Protein AF-A0A182UBN4-F1 (afdb_monomer_lite)

pLDDT: mean 74.42, std 18.76, range [35.03, 96.56]

Secondary structure (DSSP, 8-state):
-EEEEEE----SS-----EEEESS-----STTEEEEEEPTTPPTT-EEEEEEEES-SEEE---BTTB-GGGGEEEEEEETTEEEEEE-S--TTSSSSSS---EEEEE-EEEPPPS----------

Radius of gyration: 17.68 Å; chains: 1; bounding box: 59×38×39 Å

Foldseek 3Di:
DFKEKEAADDDPDDDFPWDKDFPDPQDDPPDRIGIFGDDQVQDFFDFRTKMFIPPFPDKFWDDDPPDPLSQQWDWDDPDNGMITIGGHDHSPPQQVDPHHDRYRYIHMDTGHDDPPPDDPDDDDD

Organism: NCBI:txid34690

Sequence (125 aa):
MRLACVEAGQPLIVQSTCKLYSKSNLRTKSDGVQFLRLKEDFPVGGEIVSLYAYPRNSILIPRTENSSDYEYFKLKEINSTVVSVILNRSLDGLVDSDDPQSILKFSVFCSGTSATSAKQDNGIT

Structure (mmCIF, N/CA/C/O backbone):
data_AF-A0A182UBN4-F1
#
_entry.id   AF-A0A182UBN4-F1
#
loop_
_atom_site.group_PDB
_atom_site.id
_atom_site.type_symbol
_atom_site.label_atom_id
_atom_site.label_alt_id
_atom_site.label_comp_id
_atom_site.label_asym_id
_atom_site.label_entity_id
_atom_site.label_seq_id
_atom_site.pdbx_PDB_ins_code
_atom_site.Cartn_x
_atom_site.Cartn_y
_atom_site.Cartn_z
_atom_site.occupancy
_atom_site.B_iso_or_equiv
_atom_site.auth_seq_id
_atom_site.auth_comp_id
_atom_site.auth_asym_id
_atom_site.auth_atom_id
_atom_site.pdbx_PDB_model_num
ATOM 1 N N . MET A 1 1 ? 17.078 -4.866 -9.283 1.00 42.97 1 MET A N 1
ATOM 2 C CA . MET A 1 1 ? 16.432 -4.821 -7.941 1.00 42.97 1 MET A CA 1
ATOM 3 C C . MET A 1 1 ? 15.780 -3.458 -7.811 1.00 42.97 1 MET A C 1
ATOM 5 O O . MET A 1 1 ? 16.489 -2.478 -7.986 1.00 42.97 1 MET A O 1
ATOM 9 N N . ARG A 1 2 ? 14.469 -3.374 -7.576 1.00 54.41 2 ARG A N 1
ATOM 10 C CA . ARG A 1 2 ? 13.738 -2.096 -7.580 1.00 54.41 2 ARG A CA 1
ATOM 11 C C . ARG A 1 2 ? 13.535 -1.582 -6.173 1.00 54.41 2 ARG A C 1
ATOM 13 O O . ARG A 1 2 ? 13.561 -2.371 -5.229 1.00 54.41 2 ARG A O 1
ATOM 20 N N . LEU A 1 3 ? 13.310 -0.282 -6.037 1.00 50.84 3 LEU A N 1
ATOM 21 C CA . LEU A 1 3 ? 12.974 0.357 -4.773 1.00 50.84 3 LEU A CA 1
ATOM 22 C C . LEU A 1 3 ? 11.569 0.964 -4.901 1.00 50.84 3 LEU A C 1
ATOM 24 O O . LEU A 1 3 ? 11.393 2.026 -5.478 1.00 50.84 3 LEU A O 1
ATOM 28 N N . ALA A 1 4 ? 10.555 0.285 -4.376 1.00 52.22 4 ALA A N 1
ATOM 29 C CA . ALA A 1 4 ? 9.271 0.910 -4.097 1.00 52.22 4 ALA A CA 1
ATOM 30 C C . ALA A 1 4 ? 9.426 1.813 -2.867 1.00 52.22 4 ALA A C 1
ATOM 32 O O . ALA A 1 4 ? 9.882 1.378 -1.808 1.00 52.22 4 ALA A O 1
ATOM 33 N N . CYS A 1 5 ? 9.065 3.080 -2.998 1.00 50.25 5 CYS A N 1
ATOM 34 C CA . CYS A 1 5 ? 9.044 4.015 -1.887 1.00 50.25 5 CYS A CA 1
ATOM 35 C C . CYS A 1 5 ? 7.592 4.200 -1.458 1.00 50.25 5 CYS A C 1
ATOM 37 O O . CYS A 1 5 ? 6.799 4.821 -2.160 1.00 50.25 5 CYS A O 1
ATOM 39 N N . VAL A 1 6 ? 7.240 3.643 -0.306 1.00 51.62 6 VAL A N 1
ATOM 40 C CA . VAL A 1 6 ? 5.960 3.916 0.338 1.00 51.62 6 VAL A CA 1
ATOM 41 C C . VAL A 1 6 ? 6.160 5.129 1.221 1.00 51.62 6 VAL A C 1
ATOM 43 O O . VAL A 1 6 ? 6.911 5.077 2.191 1.00 51.62 6 VAL A O 1
ATOM 46 N N . GLU A 1 7 ? 5.495 6.225 0.913 1.00 49.56 7 GLU A N 1
ATOM 47 C CA . GLU A 1 7 ? 5.420 7.357 1.823 1.00 49.56 7 GLU A CA 1
ATOM 48 C C . GLU A 1 7 ? 4.098 7.249 2.583 1.00 49.56 7 GLU A C 1
ATOM 50 O O . GLU A 1 7 ? 3.039 7.067 1.988 1.00 49.56 7 GLU A O 1
ATOM 55 N N . ALA A 1 8 ? 4.106 7.296 3.915 1.00 46.47 8 ALA A N 1
ATOM 56 C CA . ALA A 1 8 ? 2.853 7.507 4.626 1.00 46.47 8 ALA A CA 1
ATOM 57 C C . ALA A 1 8 ? 2.471 8.978 4.441 1.00 46.47 8 ALA A C 1
ATOM 59 O O . ALA A 1 8 ? 2.881 9.833 5.219 1.00 46.47 8 ALA A O 1
ATOM 60 N N . GLY A 1 9 ? 1.710 9.283 3.389 1.00 40.97 9 GLY A N 1
ATOM 61 C CA . GLY A 1 9 ? 1.154 10.618 3.206 1.00 40.97 9 GLY A CA 1
ATOM 62 C C . GLY A 1 9 ? 0.242 10.963 4.378 1.00 40.97 9 GLY A C 1
ATOM 63 O O . GLY A 1 9 ? -0.887 10.476 4.466 1.00 40.97 9 GLY A O 1
ATOM 64 N N . GLN A 1 10 ? 0.731 11.794 5.294 1.00 39.25 10 GLN A N 1
ATOM 65 C CA . GLN A 1 10 ? -0.106 12.373 6.332 1.00 39.25 10 GLN A CA 1
ATOM 66 C C . GLN A 1 10 ? -0.988 13.468 5.711 1.00 39.25 10 GLN A C 1
ATOM 68 O O . GLN A 1 10 ? -0.518 14.235 4.868 1.00 39.25 10 GLN A O 1
ATOM 73 N N . PRO A 1 11 ? -2.266 13.580 6.113 1.00 36.31 11 PRO A N 1
ATOM 74 C CA . PRO A 1 11 ? -3.090 14.720 5.740 1.00 36.31 11 PRO A CA 1
ATOM 75 C C . PRO A 1 11 ? -2.414 16.025 6.178 1.00 36.31 11 PRO A C 1
ATOM 77 O O . PRO A 1 11 ? -2.096 16.181 7.355 1.00 36.31 11 PRO A O 1
ATOM 80 N N . LEU A 1 12 ? -2.304 17.005 5.277 1.00 38.22 12 LEU A N 1
ATOM 81 C CA . LEU A 1 12 ? -2.018 18.400 5.648 1.00 38.22 12 LEU A CA 1
ATOM 82 C C . LEU A 1 12 ? -3.193 19.056 6.405 1.00 38.22 12 LEU A C 1
ATOM 84 O O . LEU A 1 12 ? -3.069 20.182 6.876 1.00 38.22 12 LEU A O 1
ATOM 88 N N . ILE A 1 13 ? -4.335 18.365 6.540 1.00 35.03 13 ILE A N 1
ATOM 89 C CA . ILE A 1 13 ? -5.553 18.896 7.158 1.00 35.03 13 ILE A CA 1
ATOM 90 C C . ILE A 1 13 ? -6.177 17.859 8.123 1.00 35.03 13 ILE A C 1
ATOM 92 O O . ILE A 1 13 ? -6.799 16.891 7.702 1.00 35.03 13 ILE A O 1
ATOM 96 N N . VAL A 1 14 ? -5.991 18.136 9.424 1.00 42.78 14 VAL A N 1
ATOM 97 C CA . VAL A 1 14 ? -6.952 18.039 10.552 1.00 42.78 14 VAL A CA 1
ATOM 98 C C . VAL A 1 14 ? -7.449 16.647 11.024 1.00 42.78 14 VAL A C 1
ATOM 100 O O . VAL A 1 14 ? -8.210 15.956 10.362 1.00 42.78 14 VAL A O 1
ATOM 103 N N . GLN A 1 15 ? -7.088 16.308 12.273 1.00 47.38 15 GLN A N 1
ATOM 104 C CA . GLN A 1 15 ? -7.884 15.561 13.277 1.00 47.38 15 GLN A CA 1
ATOM 105 C C . GLN A 1 15 ? -8.600 14.260 12.840 1.00 47.38 15 GLN A C 1
ATOM 107 O O . GLN A 1 15 ? -9.749 14.010 13.199 1.00 47.38 15 GLN A O 1
ATOM 112 N N . SER A 1 16 ? -7.914 13.379 12.116 1.00 56.62 16 SER A N 1
ATOM 113 C CA . SER A 1 16 ? -8.385 12.016 11.834 1.00 56.62 16 SER A CA 1
ATOM 114 C C . SER A 1 16 ? -8.043 11.063 12.994 1.00 56.62 16 SER A C 1
ATOM 116 O O . SER A 1 16 ? -6.890 10.978 13.409 1.00 56.62 16 SER A O 1
ATOM 118 N N . THR A 1 17 ? -9.025 10.314 13.516 1.00 73.56 17 THR A N 1
ATOM 119 C CA . THR A 1 17 ? -8.810 9.262 14.536 1.00 73.56 17 THR A CA 1
ATOM 120 C C . THR A 1 17 ? -8.225 7.968 13.962 1.00 73.56 17 THR A C 1
ATOM 122 O O . THR A 1 17 ? -7.897 7.061 14.732 1.00 73.56 17 THR A O 1
ATOM 125 N N . CYS A 1 18 ? -8.078 7.857 12.635 1.00 83.19 18 CYS A N 1
ATOM 126 C CA . CYS A 1 18 ? -7.520 6.653 12.032 1.00 83.19 18 CYS A CA 1
ATOM 127 C C . CYS A 1 18 ? -6.029 6.543 12.334 1.00 83.19 18 CYS A C 1
ATOM 129 O O . CYS A 1 18 ? -5.230 7.393 11.940 1.00 83.19 18 CYS A O 1
ATOM 131 N N . LYS A 1 19 ? -5.645 5.441 12.979 1.00 84.50 19 LYS A N 1
ATOM 132 C CA . LYS A 1 19 ? -4.244 5.060 13.126 1.00 84.50 19 LYS A CA 1
ATOM 133 C C . LYS A 1 19 ? -3.832 4.247 11.909 1.00 84.50 19 LYS A C 1
ATOM 135 O O . LYS A 1 19 ? -4.437 3.207 11.647 1.00 84.50 19 LYS A O 1
ATOM 140 N N . LEU A 1 20 ? -2.804 4.718 11.209 1.00 82.50 20 LEU A N 1
ATOM 141 C CA . LEU A 1 20 ? -2.215 4.058 10.049 1.00 82.50 20 LEU A CA 1
ATOM 142 C C . LEU A 1 20 ? -0.756 3.699 10.341 1.00 82.50 20 LEU A C 1
ATOM 144 O O . LEU A 1 20 ? 0.050 4.585 10.616 1.00 82.50 20 LEU A O 1
ATOM 148 N N . TYR A 1 21 ? -0.412 2.414 10.292 1.00 81.38 21 TYR A N 1
ATOM 149 C CA . TYR A 1 21 ? 0.971 1.951 10.438 1.00 81.38 21 TYR A CA 1
ATOM 150 C C . TYR A 1 21 ? 1.183 0.584 9.780 1.00 81.38 21 TYR A C 1
ATOM 152 O O . TYR A 1 21 ? 0.258 -0.216 9.632 1.00 81.38 21 TYR A O 1
ATOM 160 N N . SER A 1 22 ? 2.422 0.317 9.371 1.00 80.62 22 SER A N 1
ATOM 161 C CA . SER A 1 22 ? 2.820 -0.946 8.745 1.00 80.62 22 SER A CA 1
ATOM 162 C C . SER A 1 22 ? 2.695 -2.115 9.725 1.00 80.62 22 SER A C 1
ATOM 164 O O . SER A 1 22 ? 3.086 -1.993 10.886 1.00 80.62 22 SER A O 1
ATOM 166 N N . LYS A 1 23 ? 2.174 -3.267 9.273 1.00 76.50 23 LYS A N 1
ATOM 167 C CA . LYS A 1 23 ? 2.212 -4.515 10.066 1.00 76.50 23 LYS A CA 1
ATOM 168 C C . LYS A 1 23 ? 3.612 -5.127 10.097 1.00 76.50 23 LYS A C 1
ATOM 170 O O . LYS A 1 23 ? 3.898 -5.974 10.939 1.00 76.50 23 LYS A O 1
ATOM 175 N N . SER A 1 24 ? 4.463 -4.746 9.150 1.00 68.12 24 SER A N 1
ATOM 176 C CA . SER A 1 24 ? 5.799 -5.301 8.985 1.00 68.12 24 SER A CA 1
ATOM 177 C C . SER A 1 24 ? 6.778 -4.649 9.963 1.00 68.12 24 SER A C 1
ATOM 179 O O . SER A 1 24 ? 6.792 -3.431 10.098 1.00 68.12 24 SER A O 1
ATOM 181 N N . ASN A 1 25 ? 7.702 -5.425 10.543 1.00 51.28 25 ASN A N 1
ATOM 182 C CA . ASN A 1 25 ? 8.846 -4.911 11.326 1.00 51.28 25 ASN A CA 1
ATOM 183 C C . ASN A 1 25 ? 9.893 -4.162 10.470 1.00 51.28 25 ASN A C 1
ATOM 185 O O . ASN A 1 25 ? 11.057 -4.027 10.857 1.00 51.28 25 ASN A O 1
ATOM 189 N N . LEU A 1 26 ? 9.525 -3.718 9.268 1.00 52.84 26 LEU A N 1
ATOM 190 C CA . LEU A 1 26 ? 10.428 -2.970 8.414 1.00 52.84 26 LEU A CA 1
ATOM 191 C C . LEU A 1 26 ? 10.621 -1.584 9.018 1.00 52.84 26 LEU A C 1
ATOM 193 O O . LEU A 1 26 ? 9.698 -0.778 9.068 1.00 52.84 26 LEU A O 1
ATOM 197 N N . ARG A 1 27 ? 11.849 -1.346 9.482 1.00 47.00 27 ARG A N 1
ATOM 198 C CA . ARG A 1 27 ? 12.319 -0.082 10.050 1.00 47.00 27 ARG A CA 1
ATOM 199 C C . ARG A 1 27 ? 11.839 1.104 9.209 1.00 47.00 27 ARG A C 1
ATOM 201 O O . ARG A 1 27 ? 12.372 1.353 8.129 1.00 47.00 27 ARG A O 1
ATOM 208 N N . THR A 1 28 ? 10.892 1.863 9.749 1.00 46.78 28 THR A N 1
ATOM 209 C CA . THR A 1 28 ? 10.621 3.244 9.350 1.00 46.78 28 THR A CA 1
ATOM 210 C C . THR A 1 28 ? 11.911 4.036 9.550 1.00 46.78 28 THR A C 1
ATOM 212 O O . THR A 1 28 ? 12.351 4.235 10.686 1.00 46.78 28 THR A O 1
ATOM 215 N N . LYS A 1 29 ? 12.577 4.436 8.467 1.00 45.12 29 LYS A N 1
ATOM 216 C CA . LYS A 1 29 ? 13.712 5.360 8.559 1.00 45.12 29 LYS A CA 1
ATOM 217 C C . LYS A 1 29 ? 13.141 6.773 8.578 1.00 45.12 29 LYS A C 1
ATOM 219 O O . LYS A 1 29 ? 13.047 7.362 7.516 1.00 45.12 29 LYS A O 1
ATOM 224 N N . SER A 1 30 ? 12.782 7.243 9.778 1.00 45.94 30 SER A N 1
ATOM 225 C CA . SER A 1 30 ? 12.340 8.616 10.103 1.00 45.94 30 SER A CA 1
ATOM 226 C C . SER A 1 30 ? 11.139 9.153 9.293 1.00 45.94 30 SER A C 1
ATOM 228 O O . SER A 1 30 ? 10.961 8.872 8.117 1.00 45.94 30 SER A O 1
ATOM 230 N N . ASP A 1 31 ? 10.258 9.898 9.957 1.00 49.72 31 ASP A N 1
ATOM 231 C CA . ASP A 1 31 ? 9.167 10.691 9.354 1.00 49.72 31 ASP A CA 1
ATOM 232 C C . ASP A 1 31 ? 8.051 9.945 8.589 1.00 49.72 31 ASP A C 1
ATOM 234 O O . ASP A 1 31 ? 7.287 10.554 7.853 1.00 49.72 31 ASP A O 1
ATOM 238 N N . GLY A 1 32 ? 7.882 8.631 8.792 1.00 57.62 32 GLY A N 1
ATOM 239 C CA . GLY A 1 32 ? 6.740 7.883 8.233 1.00 57.62 32 GLY A CA 1
ATOM 240 C C . GLY A 1 32 ? 6.940 7.347 6.809 1.00 57.62 32 GLY A C 1
ATOM 241 O O . GLY A 1 32 ? 6.018 6.767 6.238 1.00 57.62 32 GLY A O 1
ATOM 242 N N . VAL A 1 33 ? 8.146 7.457 6.247 1.00 63.97 33 VAL A N 1
ATOM 243 C CA . VAL A 1 33 ? 8.489 6.878 4.938 1.00 63.97 33 VAL A CA 1
ATOM 244 C C . VAL A 1 33 ? 9.072 5.468 5.101 1.00 63.97 33 VAL A C 1
ATOM 246 O O . VAL A 1 33 ? 9.948 5.213 5.935 1.00 63.97 33 VAL A O 1
ATOM 249 N N . GLN A 1 34 ? 8.599 4.526 4.287 1.00 72.38 34 GLN A N 1
ATOM 250 C CA . GLN A 1 34 ? 9.048 3.140 4.236 1.00 72.38 34 GLN A CA 1
ATOM 251 C C . GLN A 1 34 ? 9.497 2.761 2.818 1.00 72.38 34 GLN A C 1
ATOM 253 O O . GLN A 1 34 ? 8.714 2.715 1.877 1.00 72.38 34 GLN A O 1
ATOM 258 N N . PHE A 1 35 ? 10.762 2.374 2.671 1.00 71.69 35 PHE A N 1
ATOM 259 C CA . PHE A 1 35 ? 11.279 1.843 1.411 1.00 71.69 35 PHE A CA 1
ATOM 260 C C . PHE A 1 35 ? 11.170 0.314 1.386 1.00 71.69 35 PHE A C 1
ATOM 262 O O . PHE A 1 35 ? 11.654 -0.373 2.288 1.00 71.69 35 PHE A O 1
ATOM 269 N N . LEU A 1 36 ? 10.564 -0.220 0.333 1.00 78.44 36 LEU A N 1
ATOM 270 C CA . LEU A 1 36 ? 10.410 -1.641 0.043 1.00 78.44 36 LEU A CA 1
ATOM 271 C C . LEU A 1 36 ? 11.163 -1.961 -1.240 1.00 78.44 36 LEU A C 1
ATOM 273 O O . LEU A 1 36 ? 11.065 -1.234 -2.217 1.00 78.44 36 LEU A O 1
ATOM 277 N N . ARG A 1 37 ? 11.918 -3.056 -1.281 1.00 79.38 37 ARG A N 1
ATOM 278 C CA . ARG A 1 37 ? 12.542 -3.484 -2.536 1.00 79.38 37 ARG A CA 1
ATOM 279 C C . ARG A 1 37 ? 11.677 -4.530 -3.222 1.00 79.38 37 ARG A C 1
ATOM 281 O O . ARG A 1 37 ? 11.474 -5.600 -2.659 1.00 79.38 37 ARG A O 1
ATOM 288 N N . LEU A 1 38 ? 11.198 -4.221 -4.425 1.00 82.69 38 LEU A N 1
ATOM 289 C CA . LEU A 1 38 ? 10.436 -5.148 -5.261 1.00 82.69 38 LEU A CA 1
ATOM 290 C C . LEU A 1 38 ? 11.336 -5.712 -6.364 1.00 82.69 38 LEU A C 1
ATOM 292 O O . LEU A 1 38 ? 12.288 -5.067 -6.813 1.00 82.69 38 LEU A O 1
ATOM 296 N N . LYS A 1 39 ? 11.073 -6.946 -6.784 1.00 83.31 39 LYS A N 1
ATOM 297 C CA . LYS A 1 39 ? 11.688 -7.484 -8.000 1.00 83.31 39 LYS A CA 1
ATOM 298 C C . LYS A 1 39 ? 10.899 -7.018 -9.226 1.00 83.31 39 LYS A C 1
ATOM 300 O O . LYS A 1 39 ? 9.788 -6.521 -9.089 1.00 83.31 39 LYS A O 1
ATOM 305 N N . GLU A 1 40 ? 11.492 -7.131 -10.405 1.00 80.38 40 GLU A N 1
ATOM 306 C CA . GLU A 1 40 ? 10.860 -6.696 -11.663 1.00 80.38 40 GLU A CA 1
ATOM 307 C C . GLU A 1 40 ? 9.733 -7.632 -12.082 1.00 80.38 40 GLU A C 1
ATOM 309 O O . GLU A 1 40 ? 8.680 -7.189 -12.520 1.00 80.38 40 GLU A O 1
ATOM 314 N N . ASP A 1 41 ? 9.939 -8.919 -11.822 1.00 85.44 41 ASP A N 1
ATOM 315 C CA . ASP A 1 41 ? 8.992 -10.011 -11.999 1.00 85.44 41 ASP A CA 1
ATOM 316 C C . ASP A 1 41 ? 7.980 -10.117 -10.845 1.00 85.44 41 ASP A C 1
ATOM 318 O O . ASP A 1 41 ? 7.291 -11.130 -10.711 1.00 85.44 41 ASP A O 1
ATOM 322 N N . PHE A 1 42 ? 7.884 -9.100 -9.976 1.00 88.69 42 PHE A N 1
ATOM 323 C CA . PHE A 1 42 ? 6.909 -9.120 -8.893 1.00 88.69 42 PHE A CA 1
ATOM 324 C C . PHE A 1 42 ? 5.491 -9.180 -9.486 1.00 88.69 42 PHE A C 1
ATOM 326 O O . PHE A 1 42 ? 5.128 -8.327 -10.300 1.00 88.69 42 PHE A O 1
ATOM 333 N N . PRO A 1 43 ? 4.671 -10.170 -9.100 1.00 93.06 43 PRO A N 1
ATOM 334 C CA . PRO A 1 43 ? 3.430 -10.445 -9.804 1.00 93.06 43 PRO A CA 1
ATOM 335 C C . PRO A 1 43 ? 2.384 -9.361 -9.545 1.00 93.06 43 PRO A C 1
ATOM 337 O O . PRO A 1 43 ? 2.176 -8.923 -8.409 1.00 93.06 43 PRO A O 1
ATOM 340 N N . VAL A 1 44 ? 1.652 -8.979 -10.595 1.00 95.31 44 VAL A N 1
ATOM 341 C CA . VAL A 1 44 ? 0.443 -8.157 -10.454 1.00 95.31 44 VAL A CA 1
ATOM 342 C C . VAL A 1 44 ? -0.550 -8.880 -9.539 1.00 95.31 44 VAL A C 1
ATOM 344 O O . VAL A 1 44 ? -0.804 -10.072 -9.684 1.00 95.31 44 VAL A O 1
ATOM 347 N N . GLY A 1 45 ? -1.100 -8.155 -8.568 1.00 96.19 45 GLY A N 1
ATOM 348 C CA . GLY A 1 45 ? -1.947 -8.685 -7.500 1.00 96.19 45 GLY A CA 1
ATOM 349 C C . GLY A 1 45 ? -1.185 -9.180 -6.267 1.00 96.19 45 GLY A C 1
ATOM 350 O O . GLY A 1 45 ? -1.824 -9.438 -5.245 1.00 96.19 45 GLY A O 1
ATOM 351 N N . GLY A 1 46 ? 0.148 -9.275 -6.327 1.00 94.00 46 GLY A N 1
ATOM 352 C CA . GLY A 1 46 ? 0.994 -9.642 -5.192 1.00 94.00 46 GLY A CA 1
ATOM 353 C C . GLY A 1 46 ? 0.944 -8.607 -4.064 1.00 94.00 46 GLY A C 1
ATOM 354 O O . GLY A 1 46 ? 0.859 -7.402 -4.316 1.00 94.00 46 GLY A O 1
ATOM 355 N N . GLU A 1 47 ? 1.002 -9.074 -2.815 1.00 92.56 47 GLU A N 1
ATOM 356 C CA . GLU A 1 47 ? 1.015 -8.207 -1.632 1.00 92.56 47 GLU A CA 1
ATOM 357 C C . GLU A 1 47 ? 2.383 -7.556 -1.423 1.00 92.56 47 GLU A C 1
ATOM 359 O O . GLU A 1 47 ? 3.385 -8.241 -1.237 1.00 92.56 47 GLU A O 1
ATOM 364 N N . ILE A 1 48 ? 2.402 -6.223 -1.419 1.00 89.06 48 ILE A N 1
ATOM 365 C CA . ILE A 1 48 ? 3.606 -5.412 -1.212 1.00 89.06 48 ILE A CA 1
ATOM 366 C C . ILE A 1 48 ? 3.810 -5.150 0.282 1.00 89.06 48 ILE A C 1
ATOM 368 O O . ILE A 1 48 ? 4.904 -5.340 0.814 1.00 89.06 48 ILE A O 1
ATOM 372 N N . VAL A 1 49 ? 2.756 -4.690 0.962 1.00 87.50 49 VAL A N 1
ATOM 373 C CA . VAL A 1 49 ? 2.771 -4.409 2.401 1.00 87.50 49 VAL A CA 1
ATOM 374 C C . VAL A 1 49 ? 1.365 -4.500 2.978 1.00 87.50 49 VAL A C 1
ATOM 376 O O . VAL A 1 49 ? 0.394 -4.088 2.346 1.00 87.50 49 VAL A O 1
ATOM 379 N N . SER A 1 50 ? 1.260 -5.004 4.204 1.00 89.50 50 SER A N 1
ATOM 380 C CA . SER A 1 50 ? 0.022 -4.989 4.976 1.00 89.50 50 SER A CA 1
ATOM 381 C C . SER A 1 50 ? 0.050 -3.840 5.984 1.00 89.50 50 SER A C 1
ATOM 383 O O . SER A 1 50 ? 1.068 -3.608 6.643 1.00 89.50 50 SER A O 1
ATOM 385 N N . LEU A 1 51 ? -1.061 -3.118 6.110 1.00 88.12 51 LEU A N 1
ATOM 386 C CA . LEU A 1 51 ? -1.212 -1.932 6.951 1.00 88.12 51 LEU A CA 1
ATOM 387 C C . LEU A 1 51 ? -2.345 -2.144 7.961 1.00 88.12 51 LEU A C 1
ATOM 389 O O . LEU A 1 51 ? -3.432 -2.611 7.610 1.00 88.12 51 LEU A O 1
ATOM 393 N N . TYR A 1 52 ? -2.107 -1.758 9.213 1.00 88.62 52 TYR A N 1
ATOM 394 C CA . TYR A 1 52 ? -3.185 -1.497 10.162 1.00 88.62 52 TYR A CA 1
ATOM 395 C C . TYR A 1 52 ? -3.760 -0.113 9.875 1.00 88.62 52 TYR A C 1
ATOM 397 O O . TYR A 1 52 ? -3.008 0.855 9.799 1.00 88.62 52 TYR A O 1
ATOM 405 N N . ALA A 1 53 ? -5.080 -0.035 9.721 1.00 88.75 53 ALA A N 1
ATOM 406 C CA . ALA A 1 53 ? -5.810 1.197 9.449 1.00 88.75 53 ALA A CA 1
ATOM 407 C C . ALA A 1 53 ? -7.133 1.186 10.224 1.00 88.75 53 ALA A C 1
ATOM 409 O O . ALA A 1 53 ? -8.125 0.629 9.748 1.00 88.75 53 ALA A O 1
ATOM 410 N N . TYR A 1 54 ? -7.145 1.722 11.446 1.00 87.31 54 TYR A N 1
ATOM 411 C CA . TYR A 1 54 ? -8.314 1.644 12.331 1.00 87.31 54 TYR A CA 1
ATOM 412 C C . TYR A 1 54 ? -8.310 2.714 13.447 1.00 87.31 54 TYR A C 1
ATOM 414 O O . TYR A 1 54 ? -7.231 3.060 13.935 1.00 87.31 54 TYR A O 1
ATOM 422 N N . PRO A 1 55 ? -9.483 3.187 13.921 1.00 90.56 55 PRO A N 1
ATOM 423 C CA . PRO A 1 55 ? -10.791 3.088 13.268 1.00 90.56 55 PRO A CA 1
ATOM 424 C C . PRO A 1 55 ? -10.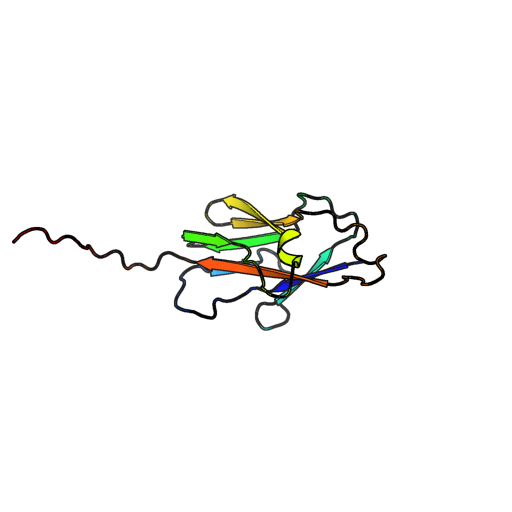807 3.927 11.989 1.00 90.56 55 PRO A C 1
ATOM 426 O O . PRO A 1 55 ? -10.323 5.057 11.983 1.00 90.56 55 PRO A O 1
ATOM 429 N N . ARG A 1 56 ? -11.341 3.372 10.897 1.00 88.56 56 ARG A N 1
ATOM 430 C CA . ARG A 1 56 ? -11.379 4.049 9.596 1.00 88.56 56 ARG A CA 1
ATOM 431 C C . ARG A 1 56 ? -12.800 4.122 9.049 1.00 88.56 56 ARG A C 1
ATOM 433 O O . ARG A 1 56 ? -13.528 3.138 9.096 1.00 88.56 56 ARG A O 1
ATOM 440 N N . ASN A 1 57 ? -13.155 5.287 8.524 1.00 88.56 57 ASN A N 1
ATOM 441 C CA . ASN A 1 57 ? -14.332 5.505 7.691 1.00 88.56 57 ASN A CA 1
ATOM 442 C C . ASN A 1 57 ? -13.977 5.367 6.206 1.00 88.56 57 ASN A C 1
ATOM 444 O O . ASN A 1 57 ? -14.741 4.809 5.429 1.00 88.56 57 ASN A O 1
ATOM 448 N N . SER A 1 58 ? -12.800 5.864 5.811 1.00 88.94 58 SER A N 1
ATOM 449 C CA . SER A 1 58 ? -12.307 5.731 4.441 1.00 88.94 58 SER A CA 1
ATOM 450 C C . SER A 1 58 ? -10.794 5.549 4.401 1.00 88.94 58 SER A C 1
ATOM 452 O O . SER A 1 58 ? -10.072 5.983 5.304 1.00 88.94 58 SER A O 1
ATOM 454 N N . ILE A 1 59 ? -10.322 4.889 3.347 1.00 89.75 59 ILE A N 1
ATOM 455 C CA . ILE A 1 59 ? -8.904 4.697 3.060 1.00 89.75 59 ILE A CA 1
ATOM 456 C C . ILE A 1 59 ? -8.691 4.677 1.548 1.00 89.75 59 ILE A C 1
ATOM 458 O O . ILE A 1 59 ? -9.467 4.054 0.824 1.00 89.75 59 ILE A O 1
ATOM 462 N N . LEU A 1 60 ? -7.669 5.381 1.067 1.00 91.56 60 LEU A N 1
ATOM 463 C CA . LEU A 1 60 ? -7.398 5.518 -0.364 1.00 91.56 60 LEU A CA 1
ATOM 464 C C . LEU A 1 60 ? -5.917 5.780 -0.648 1.00 91.56 60 LEU A C 1
ATOM 466 O O . LEU A 1 60 ? -5.174 6.235 0.220 1.00 91.56 60 LEU A O 1
ATOM 470 N N . ILE A 1 61 ? -5.504 5.507 -1.884 1.00 90.19 61 ILE A N 1
ATOM 471 C CA . ILE A 1 61 ? -4.227 5.960 -2.444 1.00 90.19 61 ILE A CA 1
ATOM 472 C C . ILE A 1 61 ? -4.564 7.180 -3.310 1.00 90.19 61 ILE A C 1
ATOM 474 O O . ILE A 1 61 ? -5.239 7.007 -4.329 1.00 90.19 61 ILE A O 1
ATOM 478 N N . PRO A 1 62 ? -4.206 8.411 -2.898 1.00 87.81 62 PRO A N 1
ATOM 479 C CA . PRO A 1 62 ? -4.594 9.601 -3.634 1.00 87.81 62 PRO A CA 1
ATOM 480 C C . PRO A 1 62 ? -3.784 9.723 -4.924 1.00 87.81 62 PRO A C 1
ATOM 482 O O . PRO A 1 62 ? -2.608 9.357 -4.988 1.00 87.81 62 PRO A O 1
ATOM 485 N N . ARG A 1 63 ? -4.416 10.308 -5.942 1.00 88.19 63 ARG A N 1
ATOM 486 C CA . ARG A 1 63 ? -3.714 10.792 -7.128 1.00 88.19 63 ARG A CA 1
ATOM 487 C C . ARG A 1 63 ? -2.746 11.900 -6.716 1.00 88.19 63 ARG A C 1
ATOM 489 O O . ARG A 1 63 ? -3.093 12.748 -5.898 1.00 88.19 63 ARG A O 1
ATOM 496 N N . THR A 1 64 ? -1.546 11.889 -7.285 1.00 81.38 64 THR A N 1
ATOM 497 C CA . THR A 1 64 ? -0.556 12.956 -7.095 1.00 81.38 64 THR A CA 1
ATOM 498 C C . THR A 1 64 ? -0.471 13.764 -8.385 1.00 81.38 64 THR A C 1
ATOM 500 O O . THR A 1 64 ? -0.309 13.183 -9.450 1.00 81.38 64 THR A O 1
ATOM 503 N N . GLU A 1 65 ? -0.581 15.092 -8.317 1.00 75.56 65 GLU A N 1
ATOM 504 C CA . GLU A 1 65 ? -0.658 15.950 -9.517 1.00 75.56 65 GLU A CA 1
ATOM 505 C C . GLU A 1 65 ? 0.565 15.827 -10.443 1.00 75.56 65 GLU A C 1
ATOM 507 O O . GLU A 1 65 ? 0.445 15.966 -11.655 1.00 75.56 65 GLU A O 1
ATOM 512 N N . ASN A 1 66 ? 1.731 15.489 -9.884 1.00 78.50 66 ASN A N 1
ATOM 513 C CA . ASN A 1 66 ? 3.002 15.435 -10.611 1.00 78.50 66 ASN A CA 1
ATOM 514 C C . ASN A 1 66 ? 3.539 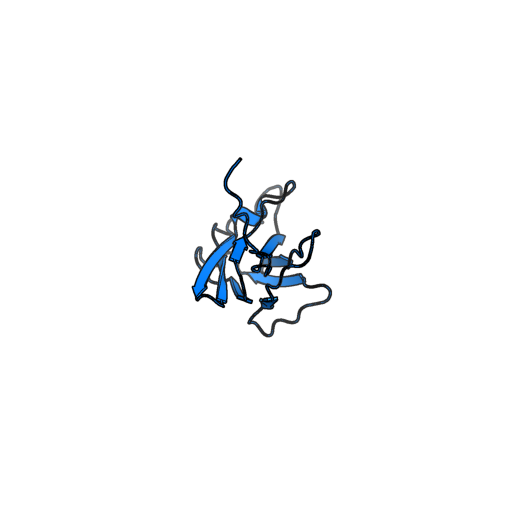14.007 -10.819 1.00 78.50 66 ASN A C 1
ATOM 516 O O . ASN A 1 66 ? 4.716 13.842 -11.129 1.00 78.50 66 ASN A O 1
ATOM 520 N N . SER A 1 67 ? 2.728 12.968 -10.588 1.00 82.88 67 SER A N 1
ATOM 521 C CA . SER A 1 67 ? 3.154 11.576 -10.779 1.00 82.88 67 SER A CA 1
ATOM 522 C C . SER A 1 67 ? 1.974 10.636 -11.047 1.00 82.88 67 SER A C 1
ATOM 524 O O . SER A 1 67 ? 0.909 10.752 -10.441 1.00 82.88 67 SER A O 1
ATOM 526 N N . SER A 1 68 ? 2.190 9.659 -11.931 1.00 87.50 68 SER A N 1
ATOM 527 C CA . SER A 1 68 ? 1.245 8.563 -12.198 1.00 87.50 68 SER A CA 1
ATOM 528 C C . SER A 1 68 ? 1.580 7.271 -11.442 1.00 87.50 68 SER A C 1
ATOM 530 O O . SER A 1 68 ? 0.889 6.266 -11.600 1.00 87.50 68 SER A O 1
ATOM 532 N N . ASP A 1 69 ? 2.583 7.297 -10.559 1.00 88.38 69 ASP A N 1
ATOM 533 C CA . ASP A 1 69 ? 3.070 6.122 -9.824 1.00 88.38 69 ASP A CA 1
ATOM 534 C C . ASP A 1 69 ? 1.970 5.453 -8.992 1.00 88.38 69 ASP A C 1
ATOM 536 O O . ASP A 1 69 ? 1.966 4.233 -8.830 1.00 88.38 69 ASP A O 1
ATOM 540 N N . TYR A 1 70 ? 0.998 6.233 -8.503 1.00 87.94 70 TYR A N 1
ATOM 541 C CA . TYR A 1 70 ? -0.153 5.727 -7.751 1.00 87.94 70 TYR A CA 1
ATOM 542 C C . TYR A 1 70 ? -0.926 4.633 -8.513 1.00 87.94 70 TYR A C 1
ATOM 544 O O . TYR A 1 70 ? -1.520 3.761 -7.884 1.00 87.94 70 TYR A O 1
ATOM 552 N N . GLU A 1 71 ? -0.885 4.621 -9.851 1.00 92.31 71 GLU A N 1
ATOM 553 C CA . GLU A 1 71 ? -1.584 3.643 -10.695 1.00 92.3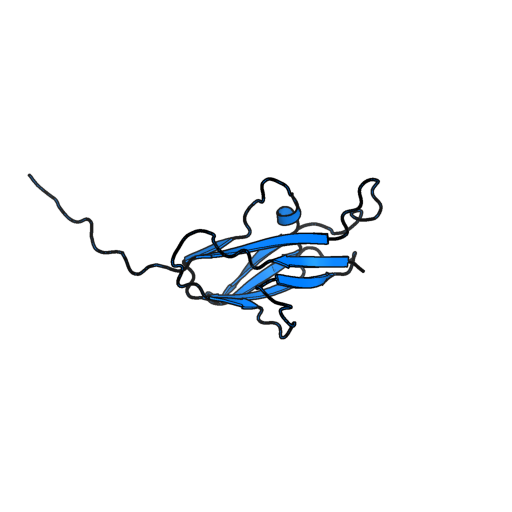1 71 GLU A CA 1
ATOM 554 C C . GLU A 1 71 ? -1.009 2.221 -10.592 1.00 92.31 71 GLU A C 1
ATOM 556 O O . GLU A 1 71 ? -1.707 1.243 -10.896 1.00 92.31 71 GLU A O 1
ATOM 561 N N . TYR A 1 72 ? 0.241 2.092 -10.135 1.00 92.56 72 TYR A N 1
ATOM 562 C CA . TYR A 1 72 ? 0.900 0.809 -9.886 1.00 92.56 72 TYR A CA 1
ATOM 563 C C . TYR A 1 72 ? 0.441 0.147 -8.591 1.00 92.56 72 TYR A C 1
ATOM 565 O O . TYR A 1 72 ? 0.730 -1.030 -8.381 1.00 92.56 72 TYR A O 1
ATOM 573 N N . PHE A 1 73 ? -0.306 0.848 -7.741 1.00 92.44 73 PHE A N 1
ATOM 574 C CA . PHE A 1 73 ? -0.689 0.369 -6.420 1.00 92.44 73 PHE A CA 1
ATOM 575 C C . PHE A 1 73 ? -2.205 0.389 -6.257 1.00 92.44 73 PHE A C 1
ATOM 577 O O . PHE A 1 73 ? -2.904 1.263 -6.763 1.00 92.44 73 PHE A O 1
ATOM 584 N N . LYS A 1 74 ? -2.738 -0.584 -5.522 1.00 94.81 74 LYS A N 1
ATOM 585 C CA . LYS A 1 74 ? -4.135 -0.558 -5.078 1.00 94.81 74 LYS A CA 1
ATOM 586 C C . LYS A 1 74 ? -4.267 -1.100 -3.670 1.00 94.81 74 LYS A C 1
ATOM 588 O O . LYS A 1 74 ? -3.441 -1.889 -3.211 1.00 94.81 74 LYS A O 1
ATOM 593 N N . LEU A 1 75 ? -5.341 -0.696 -3.006 1.00 94.75 75 LEU A N 1
ATOM 594 C CA . LEU A 1 75 ? -5.724 -1.246 -1.716 1.00 94.75 75 LEU A CA 1
ATOM 595 C C . LEU A 1 75 ? -6.598 -2.479 -1.922 1.00 94.75 75 LEU A C 1
ATOM 597 O O . LEU A 1 75 ? -7.552 -2.464 -2.699 1.00 94.75 75 LEU A O 1
ATOM 601 N N . LYS A 1 76 ? -6.276 -3.539 -1.191 1.00 96.56 76 LYS A N 1
ATOM 602 C CA . LYS A 1 76 ? -7.109 -4.722 -1.012 1.00 96.56 76 LYS A CA 1
ATOM 603 C C . LYS A 1 76 ? -7.554 -4.764 0.439 1.00 96.56 76 LYS A C 1
ATOM 605 O O . LYS A 1 76 ? -6.727 -4.875 1.344 1.00 96.56 76 LYS A O 1
ATOM 610 N N . GLU A 1 77 ? -8.856 -4.675 0.667 1.00 95.00 77 GLU A N 1
ATOM 611 C CA . GLU A 1 77 ? -9.400 -4.838 2.007 1.00 95.00 77 GLU A CA 1
ATOM 612 C C . GLU A 1 77 ? -9.253 -6.296 2.459 1.00 95.00 77 GLU A C 1
ATOM 614 O O . GLU A 1 77 ? -9.598 -7.223 1.725 1.00 95.00 77 GLU A O 1
ATOM 619 N N . ILE A 1 78 ? -8.691 -6.491 3.654 1.00 95.88 78 ILE A N 1
ATOM 620 C CA . ILE A 1 78 ? -8.550 -7.813 4.276 1.00 95.88 78 ILE A CA 1
ATOM 621 C C . ILE A 1 78 ? -9.623 -7.986 5.348 1.00 95.88 78 ILE A C 1
ATOM 623 O O . ILE A 1 78 ? -10.273 -9.025 5.423 1.00 95.88 78 ILE A O 1
ATOM 627 N N . ASN A 1 79 ? -9.802 -6.964 6.187 1.00 94.62 79 ASN A N 1
ATOM 628 C CA . ASN A 1 79 ? -10.878 -6.854 7.171 1.00 94.62 79 ASN A CA 1
ATOM 629 C C . ASN A 1 79 ? -11.025 -5.392 7.625 1.00 94.62 79 ASN A C 1
ATOM 631 O O . ASN A 1 79 ? -10.239 -4.536 7.224 1.00 94.62 79 ASN A O 1
ATOM 635 N N . SER A 1 80 ? -11.955 -5.110 8.539 1.00 90.50 80 SER A N 1
ATOM 636 C CA . SER A 1 80 ? -12.237 -3.755 9.050 1.00 90.50 80 SER A CA 1
ATOM 637 C C . SER A 1 80 ? -11.047 -3.028 9.695 1.00 90.50 80 SER A C 1
ATOM 639 O O . SER A 1 80 ? -11.073 -1.808 9.827 1.00 90.50 80 SER A O 1
ATOM 641 N N . THR A 1 81 ? -9.985 -3.744 10.078 1.00 90.75 81 THR A N 1
ATOM 642 C CA . THR A 1 81 ? -8.790 -3.185 10.741 1.00 90.75 81 THR A CA 1
ATOM 643 C C . THR A 1 81 ? -7.532 -3.227 9.874 1.00 90.75 81 THR A C 1
ATOM 645 O O . THR A 1 81 ? -6.566 -2.520 10.156 1.00 90.75 81 THR A O 1
ATOM 648 N N . VAL A 1 82 ? -7.543 -4.023 8.800 1.00 92.38 82 VAL A N 1
ATOM 649 C CA . VAL A 1 82 ? -6.363 -4.330 7.984 1.00 92.38 82 VAL A CA 1
ATOM 650 C C . VAL A 1 82 ? -6.661 -4.161 6.502 1.00 92.38 82 VAL A C 1
ATOM 652 O O . VAL A 1 82 ? -7.643 -4.695 5.981 1.00 92.38 82 VAL A O 1
ATOM 655 N N . VAL A 1 83 ? -5.748 -3.486 5.814 1.00 93.94 83 VAL A 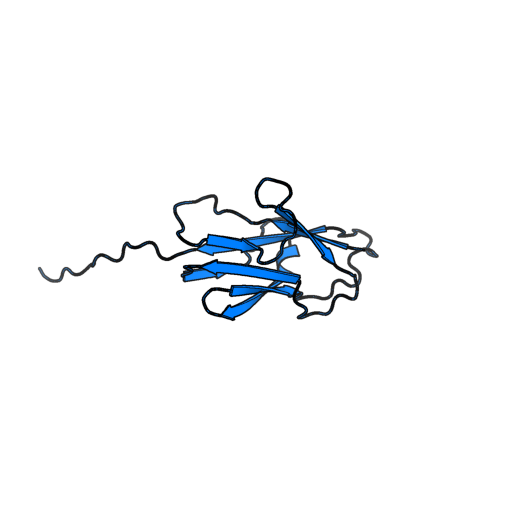N 1
ATOM 656 C CA . VAL A 1 83 ? -5.694 -3.435 4.351 1.00 93.94 83 VAL A CA 1
ATOM 657 C C . VAL A 1 83 ? -4.324 -3.892 3.874 1.00 93.94 83 VAL A C 1
ATOM 659 O O . VAL A 1 83 ? -3.333 -3.756 4.589 1.00 93.94 83 VAL A O 1
ATOM 662 N N . SER A 1 84 ? -4.258 -4.391 2.651 1.00 93.25 84 SER A N 1
ATOM 663 C CA . SER A 1 84 ? -3.000 -4.683 1.974 1.00 93.25 84 SER A CA 1
ATOM 664 C C . SER A 1 84 ? -2.833 -3.757 0.783 1.00 93.25 84 SER A C 1
ATOM 666 O O . SER A 1 84 ? -3.763 -3.572 -0.000 1.00 93.25 84 SER A O 1
ATOM 668 N N . VAL A 1 85 ? -1.643 -3.187 0.627 1.00 92.19 85 VAL A N 1
ATOM 669 C CA . VAL A 1 85 ? -1.233 -2.573 -0.633 1.00 92.19 85 VAL A CA 1
ATOM 670 C C . VAL A 1 85 ? -0.731 -3.690 -1.533 1.00 92.19 85 VAL A C 1
ATOM 672 O O . VAL A 1 85 ? 0.151 -4.460 -1.145 1.00 92.19 85 VAL A O 1
ATOM 675 N N . ILE A 1 86 ? -1.293 -3.781 -2.731 1.00 94.31 86 ILE A N 1
ATOM 676 C CA . ILE A 1 86 ? -0.931 -4.795 -3.721 1.00 94.31 86 ILE A CA 1
ATOM 677 C C . ILE A 1 86 ? -0.507 -4.138 -5.032 1.00 94.31 86 ILE A C 1
ATOM 679 O O . ILE A 1 86 ? -0.937 -3.022 -5.345 1.00 94.31 86 ILE A O 1
ATOM 683 N N . LEU A 1 87 ? 0.320 -4.844 -5.804 1.00 94.12 87 LEU A N 1
ATOM 684 C CA . LEU A 1 87 ? 0.734 -4.383 -7.126 1.00 94.12 87 LEU A CA 1
ATOM 685 C C . LEU A 1 87 ? -0.463 -4.430 -8.088 1.00 94.12 87 LEU A C 1
ATOM 687 O O . LEU A 1 87 ? -1.175 -5.430 -8.165 1.00 94.12 87 LEU A O 1
ATOM 691 N N . ASN A 1 88 ? -0.701 -3.352 -8.822 1.00 96.31 88 ASN A N 1
ATOM 692 C CA . ASN A 1 88 ? -1.823 -3.222 -9.748 1.00 96.31 88 ASN A CA 1
ATOM 693 C C . ASN A 1 88 ? -1.403 -3.252 -11.223 1.00 96.31 88 ASN A C 1
ATOM 695 O O . ASN A 1 88 ? -2.206 -3.645 -12.065 1.00 96.31 88 ASN A O 1
ATOM 699 N N . ARG A 1 89 ? -0.161 -2.877 -11.536 1.00 94.25 89 ARG A N 1
ATOM 700 C CA . ARG A 1 89 ? 0.384 -2.883 -12.900 1.00 94.25 89 ARG A CA 1
ATOM 701 C C . ARG A 1 89 ? 1.736 -3.566 -12.941 1.00 94.25 89 ARG A C 1
ATOM 703 O O . ARG A 1 89 ? 2.439 -3.580 -11.935 1.00 94.25 89 ARG A O 1
ATOM 710 N N . SER A 1 90 ? 2.062 -4.146 -14.095 1.00 91.00 90 SER A N 1
ATOM 711 C CA . SER A 1 90 ? 3.364 -4.775 -14.299 1.00 91.00 90 SER A CA 1
ATOM 712 C C . SER A 1 90 ? 4.463 -3.758 -14.054 1.00 91.00 90 SER A C 1
ATOM 714 O O . SER A 1 90 ? 4.355 -2.609 -14.464 1.00 91.00 90 SER A O 1
ATOM 716 N N . LEU A 1 91 ? 5.510 -4.208 -13.385 1.00 87.62 91 LEU A N 1
ATOM 717 C CA . LEU A 1 91 ? 6.723 -3.444 -13.179 1.00 87.62 91 LEU A CA 1
ATOM 718 C C . LEU A 1 91 ? 7.594 -3.464 -14.457 1.00 87.62 91 LEU A C 1
ATOM 720 O O . LEU A 1 91 ? 8.415 -2.578 -14.667 1.00 87.62 91 LEU A O 1
ATOM 724 N N . ASP A 1 92 ? 7.399 -4.426 -15.347 1.00 84.19 92 ASP A N 1
ATOM 725 C CA . ASP A 1 92 ? 8.243 -4.642 -16.522 1.00 84.19 92 ASP A CA 1
ATOM 726 C C . ASP A 1 92 ? 8.437 -3.397 -17.419 1.00 84.19 92 ASP A C 1
ATOM 728 O O . ASP A 1 92 ? 7.527 -2.582 -17.572 1.00 84.19 92 ASP A O 1
ATOM 732 N N . GLY A 1 93 ? 9.642 -3.227 -17.974 1.00 76.81 93 GLY A N 1
ATOM 733 C CA . GLY A 1 93 ? 9.984 -2.124 -18.891 1.00 76.81 93 GLY A CA 1
ATOM 734 C C . GLY A 1 93 ? 10.164 -0.727 -18.273 1.00 76.81 93 GLY A C 1
ATOM 735 O O . GLY A 1 93 ? 10.508 0.206 -18.990 1.00 76.81 93 GLY A O 1
ATOM 736 N N . LEU A 1 94 ? 9.980 -0.557 -16.957 1.00 77.81 94 LEU A N 1
ATOM 737 C CA . LEU A 1 94 ? 10.157 0.745 -16.289 1.00 77.81 94 LEU A CA 1
ATOM 738 C C . LEU A 1 94 ? 11.603 1.263 -16.246 1.00 77.81 94 LEU A C 1
ATOM 740 O O . LEU A 1 94 ? 11.801 2.453 -16.040 1.00 77.81 94 LEU A O 1
ATOM 744 N N . VAL A 1 95 ? 12.608 0.392 -16.355 1.00 71.25 95 VAL A N 1
ATOM 745 C CA . VAL A 1 95 ? 14.033 0.765 -16.226 1.00 71.25 95 VAL A CA 1
ATOM 746 C C . VAL A 1 95 ? 14.806 0.670 -17.536 1.00 71.25 95 VAL A C 1
ATOM 748 O O . VAL A 1 95 ? 15.888 1.237 -17.637 1.00 71.25 95 VAL A O 1
ATOM 751 N N . ASP A 1 96 ? 14.243 -0.023 -18.522 1.00 74.25 96 ASP A N 1
ATOM 752 C CA . ASP A 1 96 ? 14.839 -0.217 -19.844 1.00 74.25 96 ASP A CA 1
ATOM 753 C C . ASP A 1 96 ? 14.351 0.842 -20.853 1.00 74.25 96 ASP A C 1
ATOM 755 O O . ASP A 1 96 ? 14.626 0.743 -22.047 1.00 74.25 96 ASP A O 1
ATOM 759 N N . SER A 1 97 ? 13.602 1.846 -20.382 1.00 73.31 97 SER A N 1
ATOM 760 C CA . SER A 1 97 ? 13.110 2.981 -21.164 1.00 73.31 97 SER A CA 1
ATOM 761 C C . SER A 1 97 ? 14.135 4.115 -21.254 1.00 73.31 97 SER A C 1
ATOM 763 O O . SER A 1 97 ? 15.009 4.259 -20.400 1.00 73.31 97 SER A O 1
ATOM 765 N N . ASP A 1 98 ? 13.964 4.986 -22.254 1.00 78.00 98 ASP A N 1
ATOM 766 C CA . ASP A 1 98 ? 14.776 6.203 -22.423 1.00 78.00 98 ASP A CA 1
ATOM 767 C C . ASP A 1 98 ? 14.672 7.170 -21.222 1.00 78.00 98 ASP A C 1
ATOM 769 O O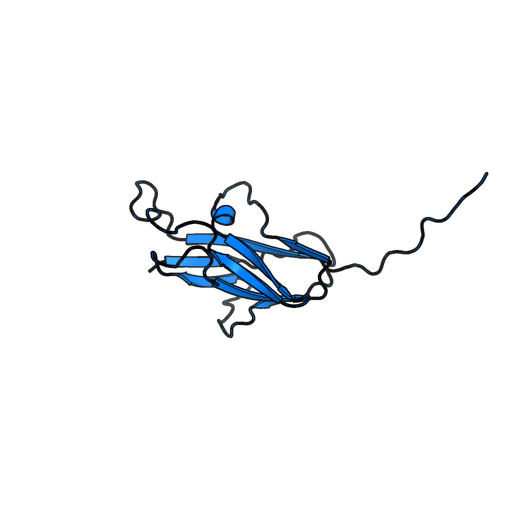 . ASP A 1 98 ? 15.578 7.967 -20.983 1.00 78.00 98 ASP A O 1
ATOM 773 N N . ASP A 1 99 ? 13.585 7.074 -20.447 1.00 75.62 99 ASP A N 1
ATOM 774 C CA . ASP A 1 99 ? 13.382 7.753 -19.161 1.00 75.62 99 ASP A CA 1
ATOM 775 C C . ASP A 1 99 ? 13.085 6.708 -18.061 1.00 75.62 99 ASP A C 1
ATOM 777 O O . ASP A 1 99 ? 11.928 6.302 -17.892 1.00 75.62 99 ASP A O 1
ATOM 781 N N . PRO A 1 100 ? 14.112 6.170 -17.376 1.00 76.81 100 PRO A N 1
ATOM 782 C CA . PRO A 1 100 ? 13.955 5.044 -16.461 1.00 76.81 100 PRO A CA 1
ATOM 783 C C . PRO A 1 100 ? 13.378 5.456 -15.097 1.00 76.81 100 PRO A C 1
ATOM 785 O O . PRO A 1 100 ? 13.945 6.263 -14.356 1.00 76.81 100 PRO A O 1
ATOM 788 N N . GLN A 1 101 ? 12.294 4.800 -14.688 1.00 77.06 101 GLN A N 1
ATOM 789 C CA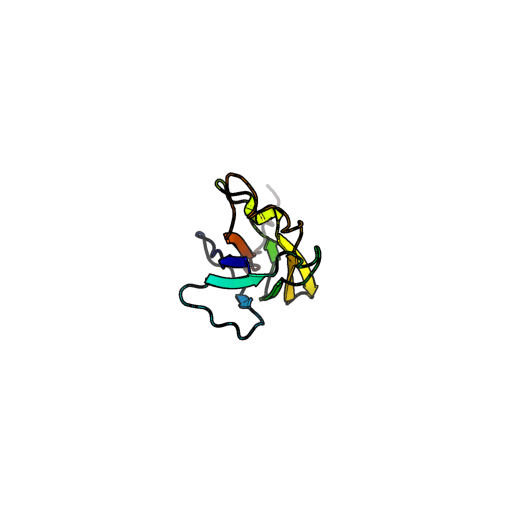 . GLN A 1 101 ? 11.629 4.988 -13.398 1.00 77.06 101 GLN A CA 1
ATOM 790 C C . GLN A 1 101 ? 12.068 3.919 -12.390 1.00 77.06 101 GLN A C 1
ATOM 792 O O . GLN A 1 101 ? 11.491 2.838 -12.263 1.00 77.06 101 GLN A O 1
ATOM 797 N N . SER A 1 102 ? 13.115 4.236 -11.628 1.00 76.69 102 SER A N 1
ATOM 798 C CA . SER A 1 102 ? 13.696 3.324 -10.627 1.00 76.69 102 SER A CA 1
ATOM 799 C C . SER A 1 102 ? 13.019 3.372 -9.250 1.00 76.69 102 SER A C 1
ATOM 801 O O . SER A 1 102 ? 13.208 2.458 -8.435 1.00 76.69 102 SER A O 1
ATOM 803 N N . ILE A 1 103 ? 12.234 4.422 -8.987 1.00 80.69 103 ILE A N 1
ATOM 804 C CA . ILE A 1 103 ? 11.515 4.646 -7.732 1.00 80.69 103 ILE A CA 1
ATOM 805 C C . ILE A 1 103 ? 10.069 4.997 -8.057 1.00 80.69 103 ILE A C 1
ATOM 807 O O . ILE A 1 103 ? 9.817 6.015 -8.687 1.00 80.69 103 ILE A O 1
ATOM 811 N N . LEU A 1 104 ? 9.142 4.185 -7.554 1.00 85.19 104 LEU A N 1
ATOM 812 C CA . LEU A 1 104 ? 7.713 4.479 -7.579 1.00 85.19 104 LEU A CA 1
ATOM 813 C C . LEU A 1 104 ? 7.291 4.995 -6.206 1.00 85.19 104 LEU A C 1
ATOM 815 O O . LEU A 1 104 ? 7.578 4.336 -5.196 1.00 85.19 104 LEU A O 1
ATOM 819 N N . LYS A 1 105 ? 6.631 6.153 -6.167 1.00 84.12 105 LYS A N 1
ATOM 820 C CA . LYS A 1 105 ? 6.173 6.798 -4.932 1.00 84.12 105 LYS A CA 1
ATOM 821 C C . LYS A 1 105 ? 4.657 6.785 -4.837 1.00 84.12 105 LYS A C 1
ATOM 823 O O . LYS A 1 105 ? 3.958 7.161 -5.769 1.00 84.12 105 LYS A O 1
ATOM 828 N N . PHE A 1 106 ? 4.133 6.412 -3.680 1.00 83.50 106 PHE A N 1
ATOM 829 C CA . PHE A 1 106 ? 2.710 6.560 -3.401 1.00 83.50 106 PHE A CA 1
ATOM 830 C C . PHE A 1 106 ? 2.473 6.843 -1.926 1.00 83.50 106 PHE A C 1
ATOM 832 O O . PHE A 1 106 ? 3.298 6.506 -1.075 1.00 83.50 106 PHE A O 1
ATOM 839 N N . SER A 1 107 ? 1.299 7.411 -1.664 1.00 84.25 107 SER A N 1
ATOM 840 C CA . SER A 1 107 ? 0.802 7.706 -0.329 1.00 84.25 107 SER A CA 1
ATOM 841 C C . SER A 1 107 ? -0.427 6.873 0.000 1.00 84.25 107 SER A C 1
ATOM 843 O O . SER A 1 107 ? -1.204 6.529 -0.887 1.00 84.25 107 SER A O 1
ATOM 845 N N . VAL A 1 108 ? -0.637 6.559 1.278 1.00 85.31 108 VAL A N 1
ATOM 846 C CA . VAL A 1 108 ? -1.894 5.969 1.759 1.00 85.31 108 VAL A CA 1
ATOM 847 C C . VAL A 1 108 ? -2.542 6.941 2.727 1.00 85.31 108 VAL A C 1
ATOM 849 O O . VAL A 1 108 ? -1.966 7.278 3.756 1.00 85.31 108 VAL A O 1
ATOM 852 N N . PHE A 1 109 ? -3.754 7.370 2.398 1.00 85.88 109 PHE A N 1
ATOM 853 C CA . PHE A 1 109 ? -4.552 8.265 3.218 1.00 85.88 109 PHE A CA 1
ATOM 854 C C . PHE A 1 109 ? -5.603 7.469 3.983 1.00 85.88 109 PHE A C 1
ATOM 856 O O . PHE A 1 109 ? -6.344 6.697 3.378 1.00 85.88 109 PHE A O 1
ATOM 863 N N . CYS A 1 110 ? -5.708 7.692 5.294 1.00 86.88 110 CYS A N 1
ATOM 864 C CA . CYS A 1 110 ? -6.757 7.107 6.122 1.00 86.88 110 CYS A CA 1
ATOM 865 C C . CYS A 1 110 ? -7.493 8.176 6.935 1.00 86.88 110 CYS A C 1
ATOM 867 O O . CYS A 1 110 ? -6.868 8.951 7.666 1.00 86.88 110 CYS A O 1
ATOM 869 N N . SER A 1 111 ? -8.825 8.169 6.867 1.00 86.75 111 SER A N 1
ATOM 870 C CA . SER A 1 111 ? -9.675 9.000 7.721 1.00 86.75 111 SER A CA 1
ATOM 871 C C . SER A 1 111 ? -10.519 8.152 8.664 1.00 86.75 111 SER A C 1
ATOM 873 O O . SER A 1 111 ? -11.146 7.173 8.255 1.00 86.75 111 SER A O 1
ATOM 875 N N . GLY A 1 112 ? -10.525 8.522 9.945 1.00 82.88 112 GLY A N 1
ATOM 876 C CA . GLY A 1 112 ? -11.444 7.980 10.947 1.00 82.88 112 GLY A CA 1
ATOM 877 C C . GLY A 1 112 ? -12.759 8.760 10.993 1.00 82.88 112 GLY A C 1
ATOM 878 O O . GLY A 1 112 ? -12.860 9.851 10.437 1.00 82.88 112 GLY A O 1
ATOM 879 N N . THR A 1 113 ? -13.773 8.222 11.668 1.00 68.25 113 THR A N 1
ATOM 880 C CA . THR A 1 113 ? -14.974 8.993 12.015 1.00 68.25 113 THR A CA 1
ATOM 881 C C . THR A 1 113 ? -14.624 9.974 13.133 1.00 68.25 113 THR A C 1
ATOM 883 O O . THR A 1 113 ? -14.230 9.549 14.225 1.00 68.25 113 THR A O 1
ATOM 886 N N . SER A 1 114 ? -14.777 11.277 12.900 1.00 59.59 114 SER A N 1
ATOM 887 C CA . SER A 1 114 ? -14.901 12.226 14.004 1.00 59.59 114 SER A CA 1
ATOM 888 C C . SER A 1 114 ? -16.259 11.992 14.668 1.00 59.59 114 SER A C 1
ATOM 890 O O . SER A 1 114 ? -17.287 11.896 13.996 1.00 59.59 114 SER A O 1
ATOM 892 N N . ALA A 1 115 ? -16.293 11.867 15.993 1.00 52.66 115 ALA A N 1
ATOM 893 C CA . ALA A 1 115 ? -17.548 11.863 16.735 1.00 52.66 115 ALA A CA 1
ATOM 894 C C . ALA A 1 115 ? -18.134 13.285 16.750 1.00 52.66 115 ALA A C 1
ATOM 896 O O . ALA A 1 115 ? -18.088 13.977 17.758 1.00 52.66 115 ALA A O 1
ATOM 897 N N . THR A 1 116 ? -18.667 13.728 15.614 1.00 46.97 116 THR A N 1
ATOM 898 C CA . THR A 1 116 ? -19.555 14.890 15.503 1.00 46.97 116 THR A CA 1
ATOM 899 C C . THR A 1 116 ? -20.648 14.563 14.495 1.00 46.97 116 THR A C 1
ATOM 901 O O . THR A 1 116 ? -20.711 15.106 13.398 1.00 46.97 116 THR A O 1
ATOM 904 N N . SER A 1 117 ? -21.515 13.628 14.871 1.00 47.75 117 SER A N 1
ATOM 905 C CA . SER A 1 117 ? -22.893 13.604 14.389 1.00 47.75 117 SER A CA 1
ATOM 906 C C . SER A 1 117 ? -23.778 13.996 15.566 1.00 47.75 117 SER A C 1
ATOM 908 O O . SER A 1 117 ? -24.225 13.142 16.323 1.00 47.75 117 SER A O 1
ATOM 910 N N . ALA A 1 118 ? -23.994 15.297 15.749 1.00 46.53 118 ALA A N 1
ATOM 911 C CA . ALA A 1 118 ? -25.055 15.815 16.603 1.00 46.53 118 ALA A CA 1
ATOM 912 C C . ALA A 1 118 ? -26.045 16.585 15.717 1.00 46.53 118 ALA A C 1
ATOM 914 O O . ALA A 1 118 ? -25.882 17.770 15.467 1.00 46.53 118 ALA A O 1
ATOM 915 N N . LYS A 1 119 ? -27.024 15.833 15.200 1.00 44.16 119 LYS A N 1
ATOM 916 C CA . LYS A 1 119 ? -28.421 16.223 14.951 1.00 44.16 119 LYS A CA 1
ATOM 917 C C . LYS A 1 119 ? -28.668 17.610 14.310 1.00 44.16 119 LYS A C 1
ATOM 919 O O . LYS A 1 119 ? -28.841 18.595 15.016 1.00 44.16 119 LYS A O 1
ATOM 924 N N . GLN A 1 120 ? -28.859 17.659 12.987 1.00 45.94 120 GLN A N 1
ATOM 925 C CA . GLN A 1 120 ? -29.684 18.706 12.363 1.00 45.94 120 GLN A CA 1
ATOM 926 C C . GLN A 1 120 ? -31.133 18.192 12.303 1.00 45.94 120 GLN A C 1
ATOM 928 O O . GLN A 1 120 ? -31.608 17.727 11.273 1.00 45.94 120 GLN A O 1
ATOM 933 N N . ASP A 1 121 ? -31.801 18.202 13.453 1.00 49.34 121 ASP A N 1
ATOM 934 C CA . ASP A 1 121 ? -33.256 18.104 13.558 1.00 49.34 121 ASP A CA 1
ATOM 935 C C . ASP A 1 121 ? -33.733 19.482 14.000 1.00 49.34 121 ASP A C 1
ATOM 937 O O . ASP A 1 121 ? -33.474 19.880 15.132 1.00 49.34 121 ASP A O 1
ATOM 941 N N . ASN A 1 122 ? -34.341 20.232 13.087 1.00 43.75 122 ASN A N 1
ATOM 942 C CA . ASN A 1 122 ? -35.263 21.291 13.467 1.00 43.75 122 ASN A CA 1
ATOM 943 C C . ASN A 1 122 ? -36.259 21.503 12.331 1.00 43.75 122 ASN A C 1
ATOM 945 O O . ASN A 1 122 ? -35.973 22.155 11.326 1.00 43.75 122 ASN A O 1
ATOM 949 N N . GLY A 1 123 ? -37.428 20.894 12.505 1.00 40.03 123 GLY A N 1
ATOM 950 C CA . GLY A 1 123 ? -38.629 21.284 11.798 1.00 40.03 123 GLY A CA 1
ATOM 951 C C . GLY A 1 123 ? -39.239 22.575 12.354 1.00 40.03 123 GLY A C 1
ATOM 952 O O . GLY A 1 123 ? -39.056 22.921 13.518 1.00 40.03 123 GLY A O 1
ATOM 953 N N . ILE A 1 124 ? -40.053 23.171 11.481 1.00 44.19 124 ILE A N 1
ATOM 954 C CA . ILE A 1 124 ? -41.210 24.043 11.727 1.00 44.19 124 ILE A CA 1
ATOM 955 C C . ILE A 1 124 ? -40.913 25.485 12.167 1.00 44.19 124 ILE A C 1
ATOM 957 O O . ILE A 1 124 ? -40.645 25.790 13.327 1.00 44.19 124 ILE A O 1
ATOM 961 N N . THR A 1 125 ? -41.147 26.410 11.237 1.00 42.91 125 THR A N 1
ATOM 962 C CA . THR A 1 125 ? -42.131 27.481 11.457 1.00 42.91 125 THR A CA 1
ATOM 963 C C . THR A 1 125 ? -43.042 27.538 10.241 1.00 42.91 125 THR A C 1
ATOM 965 O O . THR A 1 125 ? -42.506 27.363 9.123 1.00 42.91 125 THR A O 1
#